Protein AF-A0A932HSX5-F1 (afdb_monomer_lite)

Sequence (64 aa):
MVLVATVLGALFTVVPFWFIFRKAGFHPALSLLMMVPVVSVVMTFFLALVEWPSLKKSDGFTGR

pLDDT: mean 72.84, std 7.54, range [52.91, 87.5]

Foldseek 3Di:
DVVVVVVVVVVVVLVVVLVVCVQLVHDSCVVVVVVPVVSSVVVVVVSVVDRRVNVVVVVVPPDD

Secondary structure (DSSP, 8-state):
-HHHHHHHHHHHHHHHHHHHHHHHT--TTHHHHTTSHHHHHHHHHHHHHSPPTTGGGTGGGS--

Structure (mmCIF, N/CA/C/O backbone):
data_AF-A0A932HSX5-F1
#
_entry.id   AF-A0A932HSX5-F1
#
loop_
_atom_site.group_PDB
_atom_site.id
_atom_site.type_symbol
_atom_site.label_atom_id
_atom_site.label_alt_id
_atom_site.label_comp_id
_atom_site.label_asym_id
_atom_site.label_entity_id
_atom_site.label_seq_id
_atom_site.pdbx_PDB_ins_code
_atom_site.Cartn_x
_atom_site.Cartn_y
_atom_site.Cartn_z
_atom_site.occupancy
_atom_site.B_iso_or_equiv
_atom_site.auth_seq_id
_atom_site.auth_comp_id
_atom_site.auth_asym_id
_atom_site.auth_atom_id
_atom_site.pdbx_PDB_model_num
ATOM 1 N N . MET A 1 1 ? 10.552 7.107 -23.549 1.00 68.88 1 MET A N 1
ATOM 2 C CA . MET A 1 1 ? 9.973 8.271 -22.835 1.00 68.88 1 MET A CA 1
ATOM 3 C C . MET A 1 1 ? 8.693 7.907 -22.088 1.00 68.88 1 MET A C 1
ATOM 5 O O . MET A 1 1 ? 8.677 8.076 -20.879 1.00 68.88 1 MET A O 1
ATOM 9 N N . VAL A 1 2 ? 7.677 7.329 -22.746 1.00 81.94 2 VAL A N 1
ATOM 10 C CA . VAL A 1 2 ? 6.400 6.943 -22.099 1.00 81.94 2 VAL A CA 1
ATOM 11 C C . VAL A 1 2 ? 6.595 5.978 -20.921 1.00 81.94 2 VAL A C 1
ATOM 13 O O . VAL A 1 2 ? 6.144 6.271 -19.824 1.00 81.94 2 VAL A O 1
ATOM 16 N N . LEU A 1 3 ? 7.369 4.900 -21.102 1.00 84.25 3 LEU A N 1
ATOM 17 C CA . LEU A 1 3 ? 7.634 3.924 -20.032 1.00 84.25 3 LEU A CA 1
ATOM 18 C C . LEU A 1 3 ? 8.325 4.537 -18.800 1.00 84.25 3 LEU A C 1
ATOM 20 O O . LEU A 1 3 ? 8.011 4.176 -17.673 1.00 84.25 3 LEU A O 1
ATOM 24 N N . VAL A 1 4 ? 9.231 5.498 -19.003 1.00 87.50 4 VAL A N 1
ATOM 25 C CA . VAL A 1 4 ? 9.953 6.172 -17.909 1.00 87.50 4 VAL A CA 1
ATOM 26 C C . VAL A 1 4 ? 9.010 7.080 -17.120 1.00 87.50 4 VAL A C 1
ATOM 28 O O . VAL A 1 4 ? 9.033 7.063 -15.893 1.00 87.50 4 VAL A O 1
ATOM 31 N N . ALA A 1 5 ? 8.139 7.823 -17.808 1.00 84.62 5 ALA A N 1
ATOM 32 C CA . ALA A 1 5 ? 7.144 8.678 -17.163 1.00 84.62 5 ALA A CA 1
ATOM 33 C C . ALA A 1 5 ? 6.148 7.862 -16.321 1.00 84.62 5 ALA A C 1
ATOM 35 O O . ALA A 1 5 ? 5.836 8.248 -15.195 1.00 84.62 5 ALA A O 1
ATOM 36 N N . THR A 1 6 ? 5.703 6.706 -16.824 1.00 81.50 6 THR A N 1
ATOM 37 C CA . THR A 1 6 ? 4.794 5.814 -16.089 1.00 81.50 6 THR A CA 1
ATOM 38 C C . THR A 1 6 ? 5.444 5.254 -14.824 1.00 81.50 6 THR A C 1
ATOM 40 O O . THR A 1 6 ? 4.826 5.264 -13.762 1.00 81.50 6 THR A O 1
ATOM 43 N N . VAL A 1 7 ? 6.703 4.814 -14.907 1.00 82.31 7 VAL A N 1
ATOM 44 C CA . VAL A 1 7 ? 7.435 4.265 -13.753 1.00 82.31 7 VAL A CA 1
ATOM 45 C C . VAL A 1 7 ? 7.705 5.340 -12.699 1.00 82.31 7 VAL A C 1
ATOM 47 O O . VAL A 1 7 ? 7.504 5.093 -11.511 1.00 82.31 7 VAL A O 1
ATOM 50 N N . LEU A 1 8 ? 8.099 6.547 -13.114 1.00 84.19 8 LEU A N 1
ATOM 51 C CA . LEU A 1 8 ? 8.322 7.664 -12.191 1.00 84.19 8 LEU A CA 1
ATOM 52 C C . LEU A 1 8 ? 7.028 8.089 -11.488 1.00 84.19 8 LEU A C 1
ATOM 54 O O . LEU A 1 8 ? 7.036 8.269 -10.272 1.00 84.19 8 LEU A O 1
ATOM 58 N N . GLY A 1 9 ? 5.914 8.191 -12.221 1.00 78.69 9 GLY A N 1
ATOM 59 C CA . GLY A 1 9 ? 4.608 8.514 -11.640 1.00 78.69 9 GLY A CA 1
ATOM 60 C C . GLY A 1 9 ? 4.127 7.460 -10.639 1.00 78.69 9 GLY A C 1
ATOM 61 O O . GLY A 1 9 ? 3.638 7.807 -9.562 1.00 78.69 9 GLY A O 1
ATOM 62 N N . ALA A 1 10 ? 4.336 6.180 -10.956 1.00 75.19 10 ALA A N 1
ATOM 63 C CA . ALA A 1 10 ? 4.022 5.072 -10.060 1.00 75.19 10 ALA A CA 1
ATOM 64 C C . ALA A 1 10 ? 4.882 5.102 -8.786 1.00 75.19 10 ALA A C 1
ATOM 66 O O . ALA A 1 10 ? 4.348 4.984 -7.687 1.00 75.19 10 ALA A O 1
ATOM 67 N N . LEU A 1 11 ? 6.197 5.326 -8.887 1.00 77.56 11 LEU A N 1
ATOM 68 C CA . LEU A 1 11 ? 7.055 5.449 -7.700 1.00 77.56 11 LEU A CA 1
ATOM 69 C C . LEU A 1 11 ? 6.629 6.625 -6.812 1.00 77.56 11 LEU A C 1
ATOM 71 O O . LEU A 1 11 ? 6.574 6.487 -5.589 1.00 77.56 11 LEU A O 1
ATOM 75 N N . PHE A 1 12 ? 6.288 7.760 -7.426 1.00 80.69 12 PHE A N 1
ATOM 76 C CA . PHE A 1 12 ? 5.872 8.962 -6.707 1.00 80.69 12 PHE A CA 1
ATOM 77 C C . PHE A 1 12 ? 4.563 8.772 -5.934 1.00 80.69 12 PHE A C 1
ATOM 79 O O . PHE A 1 12 ? 4.342 9.441 -4.930 1.00 80.69 12 PHE A O 1
ATOM 86 N N . THR A 1 13 ? 3.709 7.843 -6.367 1.00 69.19 13 THR A N 1
ATOM 87 C CA . THR A 1 13 ? 2.497 7.450 -5.635 1.00 69.19 13 THR A CA 1
ATOM 88 C C . THR A 1 13 ? 2.780 6.349 -4.611 1.00 69.19 13 THR A C 1
ATOM 90 O O . THR A 1 13 ? 2.331 6.446 -3.473 1.00 69.19 13 THR A O 1
ATOM 93 N N . VAL A 1 14 ? 3.581 5.336 -4.944 1.00 71.12 14 VAL A N 1
ATOM 94 C CA . VAL A 1 14 ? 3.864 4.189 -4.058 1.00 71.12 14 VAL A CA 1
ATOM 95 C C . VAL A 1 14 ? 4.607 4.594 -2.776 1.00 71.12 14 VAL A C 1
ATOM 97 O O . VAL A 1 14 ? 4.279 4.103 -1.693 1.00 71.12 14 VAL A O 1
ATOM 100 N N . VAL A 1 15 ? 5.583 5.503 -2.865 1.0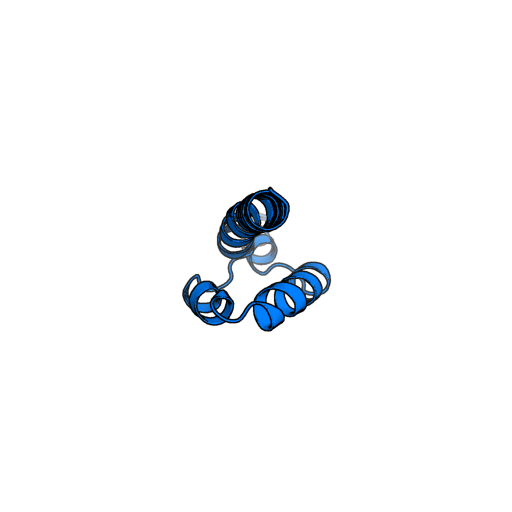0 75.88 15 VAL A N 1
ATOM 101 C CA . VAL A 1 15 ? 6.377 5.957 -1.705 1.00 75.88 15 VAL A CA 1
ATOM 102 C C . VAL A 1 15 ? 5.515 6.607 -0.608 1.00 75.88 15 VAL A C 1
ATOM 104 O O . VAL A 1 15 ? 5.590 6.153 0.540 1.00 75.88 15 VAL A O 1
ATOM 107 N N . PRO A 1 16 ? 4.676 7.624 -0.897 1.00 75.69 16 PRO A N 1
ATOM 108 C CA . PRO A 1 16 ? 3.792 8.187 0.115 1.00 75.69 16 PRO A CA 1
ATOM 109 C C . PRO A 1 16 ? 2.779 7.156 0.618 1.00 75.69 16 PRO A C 1
ATOM 111 O O . PRO A 1 16 ? 2.513 7.139 1.818 1.00 75.69 16 PRO A O 1
ATOM 114 N N . PHE A 1 17 ? 2.292 6.237 -0.226 1.00 67.62 17 PHE A N 1
ATOM 115 C CA . PHE A 1 17 ? 1.410 5.151 0.221 1.00 67.62 17 PHE A CA 1
ATOM 116 C C . PHE A 1 17 ? 2.041 4.291 1.312 1.00 67.62 17 PHE A C 1
ATOM 118 O O . PHE A 1 17 ? 1.412 4.053 2.344 1.00 67.62 17 PHE A O 1
ATOM 125 N N . TRP A 1 18 ? 3.298 3.881 1.143 1.00 68.25 18 TRP A N 1
ATOM 126 C CA . TRP A 1 18 ? 4.003 3.104 2.164 1.00 68.25 18 TRP A CA 1
ATOM 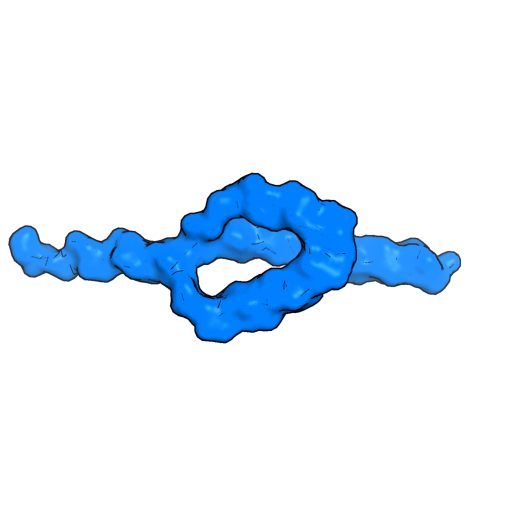127 C C . TRP A 1 18 ? 4.112 3.863 3.493 1.00 68.25 18 TRP A C 1
ATOM 129 O O . TRP A 1 18 ? 3.929 3.288 4.572 1.00 68.25 18 TRP A O 1
ATOM 139 N N . PHE A 1 19 ? 4.341 5.174 3.418 1.00 75.88 19 PHE A N 1
ATOM 140 C CA . PHE A 1 19 ? 4.377 6.033 4.595 1.00 75.88 19 PHE A CA 1
ATOM 141 C C . PHE A 1 19 ? 3.002 6.145 5.274 1.00 75.88 19 PHE A C 1
ATOM 143 O O . PHE A 1 19 ? 2.923 6.086 6.504 1.00 75.88 19 PHE A O 1
ATOM 150 N N . ILE A 1 20 ? 1.917 6.234 4.496 1.00 75.88 20 ILE A N 1
ATOM 151 C CA . ILE A 1 20 ? 0.540 6.260 5.008 1.00 75.88 20 ILE A CA 1
ATOM 152 C C . ILE A 1 20 ? 0.192 4.933 5.689 1.00 75.88 20 ILE A C 1
ATOM 154 O O . ILE A 1 20 ? -0.323 4.972 6.799 1.00 75.88 20 ILE A O 1
ATOM 158 N N . PHE A 1 21 ? 0.528 3.768 5.122 1.00 72.88 21 PHE A N 1
ATOM 159 C CA . PHE A 1 21 ? 0.261 2.472 5.775 1.00 72.88 21 PHE A CA 1
ATOM 160 C C . PHE A 1 21 ? 0.941 2.354 7.140 1.00 72.88 21 PHE A C 1
ATOM 162 O O . PHE A 1 21 ? 0.317 1.904 8.105 1.00 72.88 21 PHE A O 1
ATOM 169 N N . ARG A 1 22 ? 2.192 2.826 7.246 1.00 71.38 22 ARG A N 1
ATOM 170 C CA . ARG A 1 22 ? 2.897 2.898 8.534 1.00 71.38 22 ARG A CA 1
ATOM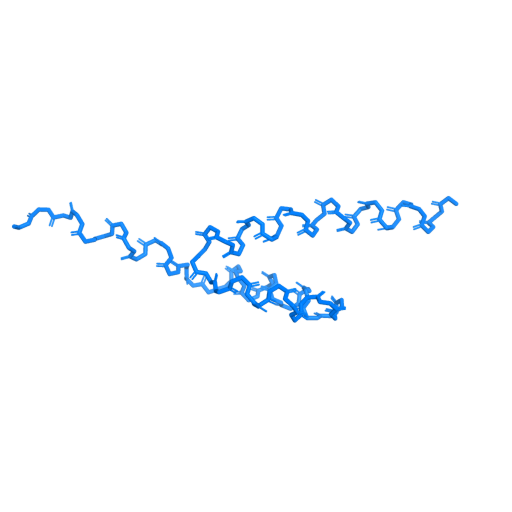 171 C C . ARG A 1 22 ? 2.216 3.862 9.508 1.00 71.38 22 ARG A C 1
ATOM 173 O O . ARG A 1 22 ? 2.136 3.551 10.693 1.00 71.38 22 ARG A O 1
ATOM 180 N N . LYS A 1 23 ? 1.704 5.001 9.028 1.00 70.44 23 LYS A N 1
ATOM 181 C CA . LYS A 1 23 ? 0.984 5.993 9.850 1.00 70.44 23 LYS A CA 1
ATOM 182 C C . LYS A 1 23 ? -0.430 5.573 10.246 1.00 70.44 23 LYS A C 1
ATOM 184 O O . LYS A 1 23 ? -0.884 5.949 11.321 1.00 70.44 23 LYS A O 1
ATOM 189 N N . ALA A 1 24 ? -1.122 4.817 9.406 1.00 76.44 24 ALA A N 1
ATOM 190 C CA . ALA A 1 24 ? -2.478 4.344 9.654 1.00 76.44 24 ALA A CA 1
ATOM 191 C C . ALA A 1 24 ? -2.514 3.232 10.720 1.00 76.44 24 ALA A C 1
ATOM 193 O O . ALA A 1 24 ? -3.578 2.935 11.250 1.00 76.44 24 ALA A O 1
ATOM 194 N N . GLY A 1 25 ? -1.360 2.660 11.094 1.00 69.88 25 GLY A N 1
ATOM 195 C CA . GLY A 1 25 ? -1.255 1.622 12.127 1.00 69.88 25 GLY A CA 1
ATOM 196 C C . GLY A 1 25 ? -1.393 0.197 11.587 1.00 69.88 25 GLY A C 1
ATOM 197 O O . GLY A 1 25 ? -1.536 -0.739 12.371 1.00 69.88 25 GLY A O 1
ATOM 198 N N . PHE A 1 26 ? -1.338 0.022 10.264 1.00 71.62 26 PHE A N 1
ATOM 199 C CA . PHE A 1 26 ? -1.352 -1.289 9.620 1.00 71.62 26 PHE A CA 1
ATOM 200 C C . PHE A 1 26 ? 0.047 -1.920 9.596 1.00 71.62 26 PHE A C 1
ATOM 202 O O . PHE A 1 26 ? 1.070 -1.233 9.594 1.00 71.62 26 PHE A O 1
ATOM 209 N N . HIS A 1 27 ? 0.099 -3.256 9.577 1.00 73.06 27 HIS A N 1
ATOM 210 C CA . HIS A 1 27 ? 1.359 -3.992 9.612 1.00 73.06 27 HIS A CA 1
ATOM 211 C C . HIS A 1 27 ? 2.169 -3.739 8.326 1.00 73.06 27 HIS A C 1
ATOM 213 O O . HIS A 1 27 ? 1.641 -3.965 7.235 1.00 73.06 27 HIS A O 1
ATOM 219 N N . PRO A 1 28 ? 3.450 -3.326 8.402 1.00 66.19 28 PRO A N 1
ATOM 220 C CA . PRO A 1 28 ? 4.252 -3.017 7.218 1.00 66.19 28 PRO A CA 1
ATOM 221 C C . PRO A 1 28 ? 4.445 -4.220 6.286 1.00 66.19 28 PRO A C 1
ATOM 223 O O . PRO A 1 28 ? 4.704 -4.013 5.111 1.00 66.19 28 PRO A O 1
ATOM 226 N N . ALA A 1 29 ? 4.233 -5.462 6.744 1.00 69.31 29 ALA A N 1
ATOM 227 C CA . ALA A 1 29 ? 4.217 -6.632 5.859 1.00 69.31 29 ALA A CA 1
ATOM 228 C C . ALA A 1 29 ? 3.057 -6.627 4.839 1.00 69.31 29 ALA A C 1
ATOM 230 O O . ALA A 1 29 ? 3.136 -7.336 3.842 1.00 69.31 29 ALA A O 1
ATOM 231 N N . LEU A 1 30 ? 2.012 -5.805 5.012 1.00 66.69 30 LEU A N 1
ATOM 232 C CA . LEU A 1 30 ? 1.019 -5.573 3.952 1.00 66.69 30 LEU A CA 1
ATOM 233 C C . LEU A 1 30 ? 1.643 -4.887 2.726 1.00 66.69 30 LEU A C 1
ATOM 235 O O . 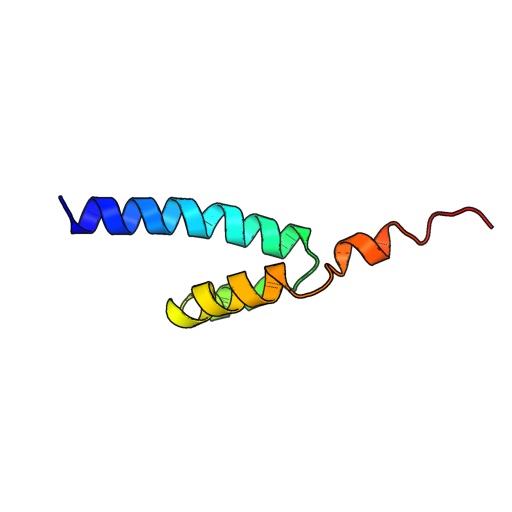LEU A 1 30 ? 1.134 -5.047 1.618 1.00 66.69 30 LEU A O 1
ATOM 239 N N . SER A 1 31 ? 2.782 -4.198 2.884 1.00 64.31 31 SER A N 1
ATOM 240 C CA . SER 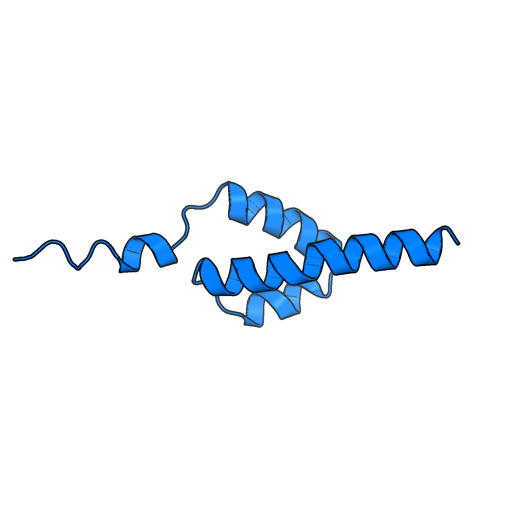A 1 31 ? 3.535 -3.664 1.746 1.00 64.31 31 SER A CA 1
ATOM 241 C C . SER A 1 31 ? 4.167 -4.764 0.889 1.00 64.31 31 SER A C 1
ATOM 243 O O . SER A 1 31 ? 4.406 -4.528 -0.289 1.00 64.31 31 SER A O 1
ATOM 245 N N . LEU A 1 32 ? 4.400 -5.972 1.423 1.00 68.69 32 LEU A N 1
ATOM 246 C CA . LEU A 1 32 ? 4.845 -7.114 0.610 1.00 68.69 32 LEU A CA 1
ATOM 247 C C . LEU A 1 32 ? 3.755 -7.551 -0.380 1.00 68.69 32 LEU A C 1
ATOM 249 O O . LEU A 1 32 ? 4.066 -7.972 -1.489 1.00 68.69 32 LEU A O 1
ATOM 253 N N . LEU A 1 33 ? 2.478 -7.397 -0.017 1.00 67.94 33 LEU A N 1
ATOM 254 C CA . LEU A 1 33 ? 1.349 -7.683 -0.907 1.00 67.94 33 LEU A CA 1
ATOM 255 C C . LEU A 1 33 ? 1.231 -6.654 -2.050 1.00 67.94 33 LEU A C 1
ATOM 257 O O . LEU A 1 33 ? 0.676 -6.966 -3.101 1.00 67.94 33 LEU A O 1
ATOM 261 N N . MET A 1 34 ? 1.814 -5.458 -1.882 1.00 66.50 34 MET A N 1
ATOM 262 C CA . MET A 1 34 ? 1.874 -4.405 -2.912 1.00 66.50 34 MET A CA 1
ATOM 263 C C . MET A 1 34 ? 2.866 -4.688 -4.043 1.00 66.50 34 MET A C 1
ATOM 265 O O . MET A 1 34 ? 2.932 -3.931 -5.011 1.00 66.50 34 MET A O 1
ATOM 269 N N . MET A 1 35 ? 3.614 -5.793 -3.962 1.00 62.34 35 MET A N 1
ATOM 270 C CA . MET A 1 35 ? 4.398 -6.308 -5.087 1.00 62.34 35 MET A CA 1
ATOM 271 C C . MET A 1 35 ? 3.489 -6.682 -6.276 1.00 62.34 35 MET A C 1
ATOM 273 O O . MET A 1 35 ? 3.940 -6.721 -7.419 1.00 62.34 35 MET A O 1
ATOM 277 N N . VAL A 1 36 ? 2.191 -6.893 -6.014 1.00 77.19 36 VAL A N 1
ATOM 278 C CA . VAL A 1 36 ? 1.144 -7.054 -7.024 1.00 77.19 36 VAL A CA 1
ATOM 279 C C . VAL A 1 36 ? 0.492 -5.688 -7.310 1.00 77.19 36 VAL A C 1
ATOM 281 O O . VAL A 1 36 ? -0.226 -5.171 -6.453 1.00 77.19 36 VAL A O 1
ATOM 284 N N . PRO A 1 37 ? 0.651 -5.108 -8.516 1.00 66.06 37 PRO A N 1
ATOM 285 C CA . PRO A 1 37 ? 0.190 -3.746 -8.816 1.00 66.06 37 PRO A CA 1
ATOM 286 C C . PRO A 1 37 ? -1.325 -3.545 -8.653 1.00 66.06 37 PRO A C 1
ATOM 288 O O . PRO A 1 37 ? -1.769 -2.463 -8.279 1.00 66.06 37 PRO A O 1
ATOM 291 N N . VAL A 1 38 ? -2.129 -4.590 -8.872 1.00 73.56 38 VAL A N 1
ATOM 292 C CA . VAL A 1 38 ? -3.590 -4.545 -8.679 1.00 73.56 38 VAL A CA 1
ATOM 293 C C . VAL A 1 38 ? -3.956 -4.404 -7.199 1.00 73.56 38 VAL A C 1
ATOM 295 O O . VAL A 1 38 ? -4.848 -3.633 -6.846 1.00 73.56 38 VAL A O 1
ATOM 298 N N . VAL A 1 39 ? -3.239 -5.107 -6.319 1.00 76.81 39 VAL A N 1
ATOM 299 C CA . VAL A 1 39 ? -3.476 -5.070 -4.869 1.00 76.81 39 VAL A CA 1
ATOM 300 C C . VAL A 1 39 ? -3.180 -3.678 -4.322 1.00 76.81 39 VAL A C 1
ATOM 302 O O . VAL A 1 39 ? -3.933 -3.178 -3.491 1.00 76.81 39 VAL A O 1
ATOM 305 N N . SER A 1 40 ? -2.150 -3.009 -4.840 1.00 72.25 40 SER A N 1
ATOM 306 C CA . SER A 1 40 ? -1.780 -1.644 -4.452 1.00 72.25 40 SER A CA 1
ATOM 307 C C . SER A 1 40 ? -2.908 -0.633 -4.693 1.00 72.25 40 SER A C 1
ATOM 309 O O . SER A 1 40 ? -3.179 0.224 -3.846 1.00 72.25 40 SER A O 1
ATOM 311 N N . VAL A 1 41 ? -3.619 -0.774 -5.816 1.00 75.69 41 VAL A N 1
ATOM 312 C CA . VAL A 1 41 ? -4.770 0.073 -6.161 1.00 75.69 41 VAL A CA 1
ATOM 313 C C . VAL A 1 41 ? -5.966 -0.240 -5.262 1.00 75.69 41 VAL A C 1
ATOM 315 O O . VAL A 1 41 ? -6.525 0.669 -4.655 1.00 75.69 41 VAL A O 1
ATOM 318 N N . VAL A 1 42 ? -6.333 -1.514 -5.101 1.00 79.56 42 VAL A N 1
ATOM 319 C CA . VAL A 1 42 ? -7.470 -1.916 -4.248 1.00 79.56 42 VAL A CA 1
ATOM 320 C C . VAL A 1 42 ? -7.258 -1.497 -2.792 1.00 79.56 42 VAL A C 1
ATOM 322 O O . VAL A 1 42 ? -8.164 -0.962 -2.154 1.00 79.56 42 VAL A O 1
ATOM 325 N N . MET A 1 43 ? -6.048 -1.681 -2.271 1.00 75.44 43 MET A N 1
ATOM 326 C CA . MET A 1 43 ? -5.710 -1.334 -0.894 1.00 75.44 43 MET A CA 1
ATOM 327 C C . MET A 1 43 ? -5.773 0.180 -0.646 1.00 75.44 43 MET A C 1
ATOM 329 O O . MET A 1 43 ? -6.105 0.600 0.456 1.00 75.44 43 MET A O 1
ATOM 333 N N . THR A 1 44 ? -5.500 1.001 -1.665 1.00 73.25 44 THR A N 1
ATOM 334 C CA . THR A 1 44 ? -5.680 2.460 -1.604 1.00 73.25 44 THR A CA 1
ATOM 335 C C . THR A 1 44 ? -7.147 2.834 -1.382 1.00 73.25 44 THR A C 1
ATOM 337 O O . THR A 1 44 ? -7.449 3.636 -0.500 1.00 73.25 44 THR A O 1
ATOM 340 N N . PHE A 1 45 ? -8.063 2.217 -2.137 1.00 79.12 45 PHE A N 1
ATOM 341 C CA . PHE A 1 45 ? -9.505 2.405 -1.941 1.00 79.12 45 PHE A CA 1
ATOM 342 C C . PHE A 1 45 ? -9.957 1.891 -0.573 1.00 79.12 45 PHE A C 1
ATOM 344 O O . PHE A 1 45 ? -10.719 2.562 0.117 1.00 79.12 45 PHE A O 1
ATOM 351 N N . PHE A 1 46 ? -9.444 0.737 -0.147 1.00 82.25 46 PHE A N 1
ATOM 352 C CA . PHE A 1 46 ? -9.741 0.185 1.170 1.00 82.25 46 PHE A CA 1
ATOM 353 C C . PHE A 1 46 ? -9.293 1.120 2.302 1.00 82.25 46 PHE A C 1
ATOM 355 O O . PHE A 1 46 ? -10.065 1.387 3.216 1.00 82.25 46 PHE A O 1
ATOM 362 N N . LEU A 1 47 ? -8.079 1.673 2.219 1.00 78.69 47 LEU A N 1
ATOM 363 C CA . LEU A 1 47 ? -7.519 2.573 3.231 1.00 78.69 47 LEU A CA 1
ATOM 364 C C . LEU A 1 47 ? -8.273 3.909 3.335 1.00 78.69 47 LEU A C 1
ATOM 366 O O . LEU A 1 47 ? -8.277 4.527 4.396 1.00 78.69 47 LEU A O 1
ATOM 370 N N . ALA A 1 48 ? -8.893 4.353 2.238 1.00 80.88 48 ALA A N 1
ATOM 371 C CA . ALA A 1 48 ? -9.740 5.543 2.215 1.00 80.88 48 ALA A CA 1
ATOM 372 C C . ALA A 1 48 ? -11.119 5.305 2.855 1.00 80.88 48 ALA A C 1
ATOM 374 O O . ALA A 1 48 ? -11.708 6.239 3.391 1.00 80.88 48 ALA A O 1
ATOM 375 N N . LEU A 1 49 ? -11.633 4.073 2.789 1.00 82.00 49 LEU A N 1
ATOM 376 C CA . LEU A 1 49 ? -12.947 3.700 3.324 1.00 82.00 49 LEU A CA 1
ATOM 377 C C . LEU A 1 49 ? -12.884 3.191 4.769 1.00 82.00 49 LEU A C 1
ATOM 379 O O . LEU A 1 49 ? -13.862 3.314 5.502 1.00 82.00 49 LEU A O 1
ATOM 383 N N . VAL A 1 50 ? -11.766 2.588 5.171 1.00 82.38 50 VAL A N 1
ATOM 384 C CA . VAL A 1 50 ? -11.597 2.017 6.509 1.00 82.38 50 VAL A CA 1
ATOM 385 C C . VAL A 1 50 ? -11.165 3.089 7.509 1.00 82.38 50 VAL A C 1
ATOM 387 O O . VAL A 1 50 ? -10.327 3.939 7.214 1.00 82.38 50 VAL A O 1
ATOM 390 N N . GLU A 1 51 ? -11.687 3.020 8.729 1.00 77.31 51 GLU A N 1
ATOM 391 C CA . GLU A 1 51 ? -11.217 3.861 9.828 1.00 77.31 51 GLU A CA 1
ATOM 392 C C . GLU A 1 51 ? -9.789 3.484 10.223 1.00 77.31 51 GLU A C 1
ATOM 394 O O . GLU A 1 51 ? -9.431 2.308 10.336 1.00 77.31 51 GLU A O 1
ATOM 399 N N . TRP A 1 52 ? -8.948 4.496 10.424 1.00 82.25 52 TRP A N 1
ATOM 400 C CA . TRP A 1 52 ? -7.532 4.281 10.691 1.00 82.25 52 TRP A CA 1
ATOM 401 C C . TRP A 1 52 ? -7.321 3.865 12.153 1.00 82.25 52 TRP A C 1
ATOM 403 O O . TRP A 1 52 ? -7.594 4.662 13.057 1.00 82.25 52 TRP A O 1
ATOM 413 N N . PRO A 1 53 ? -6.783 2.659 12.430 1.00 71.44 53 PRO A N 1
ATOM 414 C CA . PRO A 1 53 ? -6.577 2.194 13.801 1.00 71.44 53 PRO A CA 1
ATOM 415 C C . PRO A 1 53 ? -5.580 3.053 14.592 1.00 71.44 53 PRO A C 1
ATOM 417 O O . PRO A 1 53 ? -5.616 3.043 15.823 1.00 71.44 53 PRO A O 1
ATOM 420 N N . SER A 1 54 ? -4.712 3.824 13.926 1.00 73.38 54 SER A N 1
ATOM 421 C CA . SER A 1 54 ? -3.815 4.772 14.595 1.00 73.38 54 SER A CA 1
ATOM 422 C C . SER A 1 54 ? -4.533 5.926 15.295 1.00 73.38 54 SER A C 1
ATOM 424 O O . SER A 1 54 ? -4.030 6.389 16.317 1.00 73.38 54 SER A O 1
ATOM 426 N N . LEU A 1 55 ? -5.710 6.345 14.813 1.00 71.56 55 LEU A N 1
ATOM 427 C CA . LEU A 1 55 ? -6.527 7.367 15.479 1.00 71.56 55 LEU A CA 1
ATOM 428 C C . LEU A 1 55 ? -7.094 6.833 16.799 1.00 71.56 55 LEU A C 1
ATOM 430 O O . LEU A 1 55 ? -7.048 7.502 17.819 1.00 71.56 55 LEU A O 1
ATOM 434 N N . LYS A 1 56 ? -7.475 5.555 16.836 1.00 67.75 56 LYS A N 1
ATOM 435 C CA . LYS A 1 56 ? -8.024 4.918 18.041 1.00 67.75 56 LYS A CA 1
ATOM 436 C C . LYS A 1 56 ? -7.032 4.841 19.211 1.00 67.75 56 LYS A C 1
ATOM 438 O O . LYS A 1 56 ? -7.427 4.601 20.349 1.00 67.75 56 LYS A O 1
ATOM 443 N N . LYS A 1 57 ? -5.729 5.011 18.949 1.00 60.88 57 LYS A N 1
A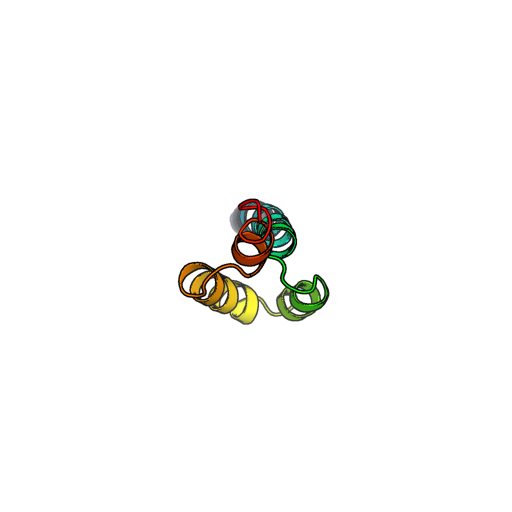TOM 444 C CA . LYS A 1 57 ? -4.680 4.974 19.978 1.00 60.88 57 LYS A CA 1
ATOM 445 C C . LYS A 1 57 ? -4.503 6.316 20.703 1.00 60.88 57 LYS A C 1
ATOM 447 O O . LYS A 1 57 ? -3.993 6.306 21.820 1.00 60.88 57 LYS A O 1
ATOM 452 N N . SER A 1 58 ? -4.931 7.441 20.119 1.00 57.22 58 SER A N 1
ATOM 453 C CA . SER A 1 58 ? -4.890 8.761 20.776 1.00 57.22 58 SER A CA 1
ATOM 454 C C . SER A 1 58 ? -6.061 9.014 21.725 1.00 57.22 58 SER A C 1
ATOM 456 O O . SER A 1 58 ? -5.952 9.844 22.624 1.00 57.22 58 SER A O 1
ATOM 458 N N . ASP A 1 59 ? -7.144 8.254 21.586 1.00 58.22 59 ASP A N 1
ATOM 459 C CA . ASP A 1 59 ? -8.403 8.505 22.301 1.00 58.22 59 ASP A CA 1
ATOM 460 C C . ASP A 1 59 ? -8.384 7.960 23.745 1.00 58.22 59 ASP A C 1
ATOM 462 O O . ASP A 1 59 ? -9.299 8.192 24.531 1.00 58.22 59 ASP A O 1
ATOM 466 N N . GLY A 1 60 ? -7.311 7.256 24.125 1.00 59.06 60 GLY A N 1
ATOM 467 C CA . GLY A 1 60 ? -7.068 6.760 25.484 1.00 59.06 60 GLY A CA 1
ATOM 468 C C . GLY A 1 60 ? -6.447 7.780 26.448 1.00 59.06 60 GLY A C 1
ATOM 469 O O . GLY A 1 60 ? -6.198 7.427 27.597 1.00 59.06 60 GLY A O 1
ATOM 470 N N . PHE A 1 61 ? -6.184 9.018 26.010 1.00 60.78 61 PHE A N 1
ATOM 471 C CA . PHE A 1 61 ? -5.636 10.098 26.849 1.00 60.78 61 PHE A CA 1
ATOM 472 C C . PHE A 1 61 ? -6.688 11.173 27.191 1.00 60.78 61 PHE A C 1
ATOM 474 O O . PHE A 1 61 ? -6.361 12.321 27.472 1.00 60.78 61 PHE A O 1
ATOM 481 N N . THR A 1 62 ? -7.982 10.847 27.188 1.00 63.66 62 THR A N 1
ATOM 482 C CA . THR A 1 62 ? -8.937 11.649 27.966 1.00 63.66 62 THR A CA 1
ATOM 483 C C . THR A 1 62 ? -8.862 11.186 29.415 1.00 63.66 62 THR A C 1
ATOM 485 O O . THR A 1 62 ? -9.319 10.097 29.755 1.00 63.66 62 THR A O 1
ATOM 488 N N . GLY A 1 63 ? -8.226 12.025 30.235 1.00 65.56 63 GLY A N 1
ATOM 489 C CA . GLY A 1 63 ? -7.972 11.817 31.655 1.00 65.56 63 GLY A CA 1
ATOM 490 C C . GLY A 1 63 ? -9.181 11.325 32.451 1.00 65.56 63 GLY A C 1
ATOM 491 O O . GLY A 1 63 ? -10.144 12.061 32.671 1.00 65.56 63 GLY A O 1
ATOM 492 N N . ARG A 1 64 ? -9.057 10.092 32.938 1.00 52.91 64 ARG A N 1
ATOM 493 C CA . ARG A 1 64 ? -9.614 9.635 34.209 1.00 52.91 64 ARG A CA 1
ATOM 494 C C . ARG A 1 64 ? -8.470 9.172 35.094 1.00 52.91 64 ARG A C 1
ATOM 496 O O . ARG A 1 64 ? -7.510 8.604 34.529 1.00 52.91 64 ARG A O 1
#

Radius of gyration: 15.17 Å; chains: 1; bounding box: 23×20×57 Å